Protein AF-A0A4Y9ZP25-F1 (afdb_monomer)

Structure (mmCIF, N/CA/C/O backbone):
data_AF-A0A4Y9ZP25-F1
#
_entry.id   AF-A0A4Y9ZP25-F1
#
loop_
_atom_site.group_PDB
_atom_site.id
_atom_site.type_symbol
_atom_site.label_atom_id
_atom_site.label_alt_id
_atom_site.label_comp_id
_atom_site.label_asym_id
_atom_site.label_entity_id
_atom_site.label_seq_id
_a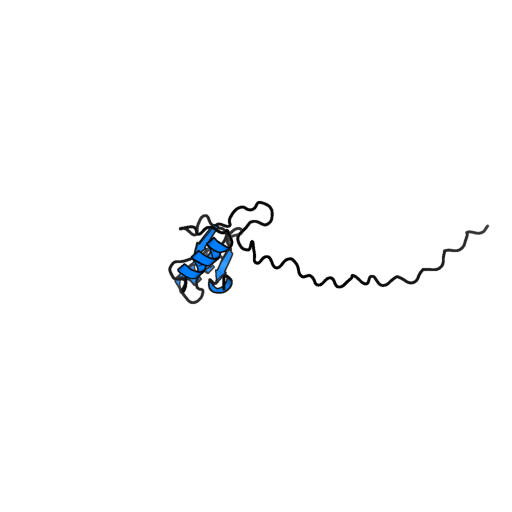tom_site.pdbx_PDB_ins_code
_atom_site.Cartn_x
_atom_site.Cartn_y
_atom_site.Cartn_z
_atom_site.occupancy
_atom_site.B_iso_or_equiv
_atom_site.auth_seq_id
_atom_site.auth_comp_id
_atom_site.auth_asym_id
_atom_site.auth_atom_id
_atom_site.pdbx_PDB_model_num
ATOM 1 N N . MET A 1 1 ? 12.172 47.853 60.825 1.00 54.19 1 MET A N 1
ATOM 2 C CA . MET A 1 1 ? 13.590 47.708 60.417 1.00 54.19 1 MET A CA 1
ATOM 3 C C . MET A 1 1 ? 14.077 46.412 61.053 1.00 54.19 1 MET A C 1
ATOM 5 O O . MET A 1 1 ? 13.979 46.336 62.263 1.00 54.19 1 MET A O 1
ATOM 9 N N . ALA A 1 2 ? 14.448 45.323 60.381 1.00 57.16 2 ALA A N 1
ATOM 10 C CA . ALA A 1 2 ? 14.947 45.057 59.027 1.00 57.16 2 ALA A CA 1
ATOM 11 C C . ALA A 1 2 ? 14.280 43.780 58.434 1.00 57.16 2 ALA A C 1
ATOM 13 O O . ALA A 1 2 ? 13.684 43.023 59.201 1.00 57.16 2 ALA A O 1
ATOM 14 N N . PRO A 1 3 ? 14.329 43.530 57.110 1.00 67.44 3 PRO A N 1
ATOM 15 C CA . PRO A 1 3 ? 13.803 42.293 56.523 1.00 67.44 3 PRO A CA 1
ATOM 16 C C . PRO A 1 3 ? 14.703 41.075 56.828 1.00 67.44 3 PRO A C 1
ATOM 18 O O . PRO A 1 3 ? 15.923 41.236 56.923 1.00 67.44 3 PRO A O 1
ATOM 21 N N . PRO A 1 4 ? 14.137 39.859 56.964 1.00 66.25 4 PRO A N 1
ATOM 22 C CA . PRO A 1 4 ? 14.916 38.634 57.140 1.00 66.25 4 PRO A CA 1
ATOM 23 C C . PRO A 1 4 ? 15.671 38.250 55.855 1.00 66.25 4 PRO A C 1
ATOM 25 O O . PRO A 1 4 ? 15.197 38.476 54.742 1.00 66.25 4 PRO A O 1
ATOM 28 N N . LEU A 1 5 ? 16.866 37.681 56.033 1.00 70.19 5 LEU A N 1
ATOM 29 C CA . LEU A 1 5 ? 17.779 37.229 54.977 1.00 70.19 5 LEU A CA 1
ATOM 30 C C . LEU A 1 5 ? 17.138 36.155 54.070 1.00 70.19 5 LEU A C 1
ATOM 32 O O . LEU A 1 5 ? 16.355 35.339 54.562 1.00 70.19 5 LEU A O 1
ATOM 36 N N . PRO A 1 6 ? 17.494 36.090 52.771 1.00 72.94 6 PRO A N 1
ATOM 37 C CA . PRO A 1 6 ? 17.081 34.986 51.911 1.00 72.94 6 PRO A CA 1
ATOM 38 C C . PRO A 1 6 ? 17.779 33.674 52.325 1.00 72.94 6 PRO A C 1
ATOM 40 O O . PRO A 1 6 ? 18.930 33.709 52.770 1.00 72.94 6 PRO A O 1
ATOM 43 N N . PRO A 1 7 ? 17.127 32.507 52.160 1.00 70.94 7 PRO A N 1
ATOM 44 C CA . PRO A 1 7 ? 17.761 31.218 52.420 1.00 70.94 7 PRO A CA 1
ATOM 45 C C . PRO A 1 7 ? 18.918 30.954 51.435 1.00 70.94 7 PRO A C 1
ATOM 47 O O . PRO A 1 7 ? 18.886 31.442 50.298 1.00 70.94 7 PRO A O 1
ATOM 50 N N . PRO A 1 8 ? 19.938 30.170 51.834 1.00 64.62 8 PRO A N 1
ATOM 51 C CA . PRO A 1 8 ? 21.025 29.786 50.943 1.00 64.62 8 PRO A CA 1
ATOM 52 C C . PRO A 1 8 ? 20.470 28.987 49.758 1.00 64.62 8 PRO A C 1
ATOM 54 O O . PRO A 1 8 ? 19.678 28.060 49.930 1.00 64.62 8 PRO A O 1
ATOM 57 N N . ARG A 1 9 ? 20.891 29.355 48.541 1.00 54.38 9 ARG A N 1
ATOM 58 C CA . ARG A 1 9 ? 20.614 28.587 47.322 1.00 54.38 9 ARG A CA 1
ATOM 59 C C . ARG A 1 9 ? 21.148 27.171 47.521 1.00 54.38 9 ARG A C 1
ATOM 61 O O . ARG A 1 9 ? 22.360 26.978 47.585 1.00 54.38 9 ARG A O 1
ATOM 68 N N . ALA A 1 10 ? 20.244 26.200 47.614 1.00 57.03 10 ALA A N 1
ATOM 69 C CA . ALA A 1 10 ? 20.609 24.798 47.516 1.00 57.03 10 ALA A CA 1
ATOM 70 C C . ALA A 1 10 ? 21.337 24.568 46.175 1.00 57.03 10 ALA A C 1
ATOM 72 O O . ALA A 1 10 ? 20.940 25.165 45.164 1.00 57.03 10 ALA A O 1
ATOM 73 N N . PRO A 1 11 ? 22.402 23.748 46.138 1.00 53.31 11 PRO A N 1
ATOM 74 C CA . PRO A 1 11 ? 22.981 23.315 44.879 1.00 53.31 11 PRO A CA 1
ATOM 75 C C . PRO A 1 11 ? 21.871 22.655 44.062 1.00 53.31 11 PRO A C 1
ATOM 77 O O . PRO A 1 11 ? 21.189 21.757 44.552 1.00 53.31 11 PRO A O 1
ATOM 80 N N . GLN A 1 12 ? 21.666 23.160 42.844 1.00 45.47 12 GLN A N 1
ATOM 81 C CA . GLN A 1 12 ? 20.802 22.546 41.845 1.00 45.47 12 GLN A CA 1
ATOM 82 C C . GLN A 1 12 ? 21.213 21.081 41.744 1.00 45.47 12 GLN A C 1
ATOM 84 O O . GLN A 1 12 ? 22.288 20.769 41.231 1.00 45.47 12 GLN A O 1
ATOM 89 N N . THR A 1 13 ? 20.381 20.196 42.287 1.00 47.41 13 THR A N 1
ATOM 90 C CA . THR A 1 13 ? 20.460 18.774 42.015 1.00 47.41 13 THR A CA 1
ATOM 91 C C . THR A 1 13 ? 20.315 18.639 40.517 1.00 47.41 13 THR A C 1
ATOM 93 O O . THR A 1 13 ? 19.276 18.942 39.933 1.00 47.41 13 THR A O 1
ATOM 96 N N . THR A 1 14 ? 21.434 18.274 39.904 1.00 51.38 14 THR A N 1
ATOM 97 C CA . THR A 1 14 ? 21.553 17.827 38.533 1.00 51.38 14 THR A CA 1
ATOM 98 C C . THR A 1 14 ? 20.347 16.952 38.246 1.00 51.38 14 THR A C 1
ATOM 100 O O . THR A 1 14 ? 20.145 15.928 38.896 1.00 51.38 14 THR A O 1
ATOM 103 N N . ASN A 1 15 ? 19.504 17.405 37.324 1.00 47.12 15 ASN A N 1
ATOM 104 C CA . ASN A 1 15 ? 18.413 16.624 36.778 1.00 47.12 15 ASN A CA 1
ATOM 105 C C . ASN A 1 15 ? 19.046 15.515 35.928 1.00 47.12 15 ASN A C 1
ATOM 107 O O . ASN A 1 15 ? 19.024 15.567 34.701 1.00 47.12 15 ASN A O 1
ATOM 111 N N . THR A 1 16 ? 19.686 14.545 36.583 1.00 48.53 16 THR A N 1
ATOM 112 C CA . THR A 1 16 ? 19.932 13.227 36.022 1.00 48.53 16 THR A CA 1
ATOM 113 C C . THR A 1 16 ? 18.558 12.610 35.867 1.00 48.53 16 THR A C 1
ATOM 115 O O . THR A 1 16 ? 18.053 11.932 36.761 1.00 48.53 16 T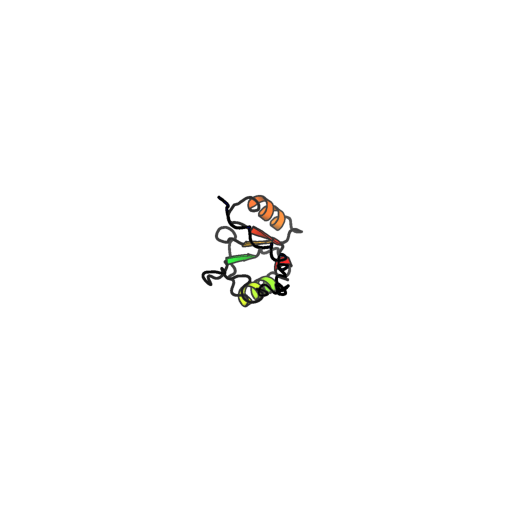HR A O 1
ATOM 118 N N . LEU A 1 17 ? 17.933 12.912 34.726 1.00 57.03 17 LEU A N 1
ATOM 119 C CA . LEU A 1 17 ? 17.091 11.939 34.059 1.00 57.03 17 LEU A CA 1
ATOM 120 C C . LEU A 1 17 ? 17.815 10.597 34.208 1.00 57.03 17 LEU A C 1
ATOM 122 O O . LEU A 1 17 ? 18.993 10.517 33.841 1.00 57.03 17 LEU A O 1
ATOM 126 N N . PRO A 1 18 ? 17.179 9.563 34.773 1.00 52.22 18 PRO A N 1
ATOM 127 C CA . PRO A 1 18 ? 17.585 8.227 34.411 1.00 52.22 18 PRO A CA 1
ATOM 128 C C . PRO A 1 18 ? 17.566 8.230 32.885 1.00 52.22 18 PRO A C 1
ATOM 130 O O . PRO A 1 18 ? 16.532 8.538 32.285 1.00 52.22 18 PRO A O 1
ATOM 133 N N . ASP A 1 19 ? 18.719 7.973 32.276 1.00 52.75 19 ASP A N 1
ATOM 134 C CA . ASP A 1 19 ? 18.799 7.443 30.926 1.00 52.75 19 ASP A CA 1
ATOM 135 C C . ASP A 1 19 ? 18.053 6.107 30.995 1.00 52.75 19 ASP A C 1
ATOM 137 O O . ASP A 1 19 ? 18.612 5.037 31.223 1.00 52.75 19 ASP A O 1
ATOM 141 N N . ALA A 1 20 ? 16.722 6.200 30.993 1.00 53.66 20 ALA A N 1
ATOM 142 C CA . ALA A 1 20 ? 15.895 5.103 30.594 1.00 53.66 20 ALA A CA 1
ATOM 143 C C . ALA A 1 20 ? 16.384 4.833 29.178 1.00 53.66 20 ALA A C 1
ATOM 145 O O . ALA A 1 20 ? 16.335 5.767 28.361 1.00 53.66 20 ALA A O 1
ATOM 146 N N . PRO A 1 21 ? 16.853 3.615 28.859 1.00 50.22 21 PRO A N 1
ATOM 147 C CA . PRO A 1 21 ? 16.877 3.239 27.469 1.00 50.22 21 PRO A CA 1
ATOM 148 C C . PRO A 1 21 ? 15.454 3.520 27.005 1.00 50.22 21 PRO A C 1
ATOM 150 O O . PRO A 1 21 ? 14.496 2.926 27.504 1.00 50.22 21 PRO A O 1
ATOM 153 N N . SER A 1 22 ? 15.299 4.502 26.121 1.00 45.62 22 SER A N 1
ATOM 154 C CA . SER A 1 22 ? 14.097 4.627 25.318 1.00 45.62 22 SER A CA 1
ATOM 155 C C . SER A 1 22 ? 14.129 3.450 24.350 1.00 45.62 22 SER A C 1
ATOM 157 O O . SER A 1 22 ? 14.210 3.618 23.141 1.00 45.62 22 SER A O 1
ATOM 159 N N . ASP A 1 23 ? 14.047 2.242 24.908 1.00 48.97 23 ASP A N 1
ATOM 160 C CA . ASP A 1 23 ? 13.296 1.139 24.356 1.00 48.97 23 ASP A CA 1
ATOM 161 C C . ASP A 1 23 ? 11.838 1.618 24.389 1.00 48.97 23 ASP A C 1
ATOM 163 O O . ASP A 1 23 ? 11.004 1.205 25.194 1.00 48.97 23 ASP A O 1
ATOM 167 N N . GLY A 1 24 ? 11.552 2.636 23.564 1.00 46.56 24 GLY A N 1
ATOM 168 C CA . GLY A 1 24 ? 10.196 2.860 23.115 1.00 46.56 24 GLY A CA 1
ATOM 169 C C . GLY A 1 24 ? 9.769 1.505 22.583 1.00 46.56 24 GLY A C 1
ATOM 170 O O . GLY A 1 24 ? 10.567 0.915 21.848 1.00 46.56 24 GLY A O 1
ATOM 171 N N . PRO A 1 25 ? 8.611 0.977 23.020 1.00 49.72 25 PRO A N 1
ATOM 172 C CA . PRO A 1 25 ? 8.225 -0.387 22.717 1.00 49.72 25 PRO A CA 1
ATOM 173 C C . PRO A 1 25 ? 8.468 -0.581 21.235 1.00 49.72 25 PRO A C 1
ATOM 175 O O . PRO A 1 25 ? 7.906 0.154 20.421 1.00 49.72 25 PRO A O 1
ATOM 178 N N . GLN A 1 26 ? 9.401 -1.469 20.899 1.00 50.06 26 GLN A N 1
ATOM 179 C CA . GLN A 1 26 ? 9.625 -1.855 19.526 1.00 50.06 26 GLN A CA 1
ATOM 180 C C . GLN A 1 26 ? 8.269 -2.354 19.035 1.00 50.06 26 GLN A C 1
ATOM 182 O O . GLN A 1 26 ? 7.847 -3.462 19.366 1.00 50.06 26 GLN A O 1
ATOM 187 N N . SER A 1 27 ? 7.541 -1.497 18.314 1.00 49.00 27 SER A N 1
ATOM 188 C CA . SER A 1 27 ? 6.177 -1.714 17.825 1.00 49.00 27 SER A CA 1
ATOM 189 C C . SER A 1 27 ? 6.150 -2.762 16.710 1.00 49.00 27 SER A C 1
ATOM 191 O O . SER A 1 27 ? 5.429 -2.629 15.729 1.00 49.00 27 SER A O 1
ATOM 193 N N . HIS A 1 28 ? 6.945 -3.821 16.831 1.00 49.81 28 HIS A N 1
ATOM 194 C CA . HIS A 1 28 ? 7.055 -4.907 15.867 1.00 49.81 28 HIS A CA 1
ATOM 195 C C . HIS A 1 28 ? 5.796 -5.795 15.858 1.00 49.81 28 HIS A C 1
ATOM 197 O O . HIS A 1 28 ? 5.613 -6.593 14.944 1.00 49.81 28 HIS A O 1
ATOM 203 N N . GLY A 1 29 ? 4.895 -5.642 16.837 1.00 46.03 29 GLY A N 1
ATOM 204 C CA . GLY A 1 29 ? 3.651 -6.416 16.933 1.00 46.03 29 GLY A CA 1
ATOM 205 C C . GLY A 1 29 ? 2.413 -5.769 16.304 1.00 46.03 29 GLY A C 1
ATOM 206 O O . GLY A 1 29 ? 1.407 -6.450 16.136 1.00 46.03 29 GLY A O 1
ATOM 207 N N . THR A 1 30 ? 2.456 -4.478 15.962 1.00 50.84 30 THR A N 1
ATOM 208 C CA . THR A 1 30 ? 1.261 -3.704 15.567 1.00 50.84 30 THR A CA 1
ATOM 209 C C . THR A 1 30 ? 1.555 -2.655 14.487 1.00 50.84 30 THR A C 1
ATOM 211 O O . THR A 1 30 ? 0.908 -1.613 14.426 1.00 50.84 30 THR A O 1
ATOM 214 N N . LEU A 1 31 ? 2.531 -2.925 13.612 1.00 59.97 31 LEU A N 1
ATOM 215 C CA . LEU A 1 31 ? 2.980 -2.022 12.537 1.00 59.97 31 LEU A CA 1
ATOM 216 C C . LEU A 1 31 ? 1.856 -1.562 11.589 1.00 59.97 31 LEU A C 1
ATOM 218 O O . LEU A 1 31 ? 1.942 -0.471 11.029 1.00 59.97 31 LEU A O 1
ATOM 222 N N . PHE A 1 32 ? 0.793 -2.360 11.444 1.00 62.22 32 PHE A N 1
ATOM 223 C CA . PHE A 1 32 ? -0.378 -2.040 10.621 1.00 62.22 32 PHE A CA 1
ATOM 224 C C . PHE A 1 32 ? -1.675 -1.940 11.434 1.00 62.22 32 PHE A C 1
ATOM 226 O O . PHE A 1 32 ? -2.753 -2.245 10.931 1.00 62.22 32 PHE A O 1
ATOM 233 N N . LEU A 1 33 ? -1.593 -1.510 12.690 1.00 57.12 33 LEU A N 1
ATOM 234 C CA . LEU A 1 33 ? -2.761 -1.236 13.523 1.00 57.12 33 LEU A CA 1
ATOM 235 C C . LEU A 1 33 ? -2.739 0.230 13.947 1.00 57.12 33 LEU A C 1
ATOM 237 O O . LEU A 1 33 ? -1.702 0.755 14.353 1.00 57.12 33 LEU A O 1
ATOM 241 N N . GLU A 1 34 ? -3.885 0.907 13.866 1.00 60.28 34 GLU A N 1
ATOM 242 C CA . GLU A 1 34 ? -3.991 2.264 14.402 1.00 60.28 34 GLU A CA 1
ATOM 243 C C . GLU A 1 34 ? -3.747 2.244 15.926 1.00 60.28 34 GLU A C 1
ATOM 245 O O . GLU A 1 34 ? -4.508 1.585 16.646 1.00 60.28 34 GLU A O 1
ATOM 250 N N . PRO A 1 35 ? -2.741 2.986 16.442 1.00 50.56 35 PRO A N 1
ATOM 251 C CA . PRO A 1 35 ? -2.244 2.863 17.819 1.00 50.56 35 PRO A CA 1
ATOM 252 C C . PRO A 1 35 ? -3.260 3.237 18.911 1.00 50.56 35 PRO A C 1
ATOM 254 O O . PRO A 1 35 ? -2.993 3.017 20.088 1.00 50.56 35 PRO A O 1
ATOM 257 N N . MET A 1 36 ? -4.425 3.784 18.544 1.00 58.25 36 MET A N 1
ATOM 258 C CA . MET A 1 36 ? -5.493 4.151 19.482 1.00 58.25 36 MET A CA 1
ATOM 259 C C . MET A 1 36 ? -6.802 3.363 19.301 1.00 58.25 36 MET A C 1
ATOM 261 O O . MET A 1 36 ? -7.618 3.378 20.218 1.00 58.25 36 MET A O 1
ATOM 265 N N . MET A 1 37 ? -7.027 2.684 18.165 1.00 58.47 37 MET A N 1
ATOM 266 C CA . MET A 1 37 ? -8.309 2.009 17.875 1.00 58.47 37 MET A CA 1
ATOM 267 C C . MET A 1 37 ? -8.200 0.529 17.490 1.00 58.47 37 MET A C 1
ATOM 269 O O . MET A 1 37 ? -9.219 -0.156 17.502 1.00 58.47 37 MET A O 1
ATOM 273 N N . GLY A 1 38 ? -7.014 0.003 17.159 1.00 58.09 38 GLY A N 1
ATOM 274 C CA . GLY A 1 38 ? -6.886 -1.397 16.730 1.00 58.09 38 GLY A CA 1
ATOM 275 C C . GLY A 1 38 ? -7.552 -1.697 15.379 1.00 58.09 38 GLY A C 1
ATOM 276 O O . GLY A 1 38 ? -7.759 -2.861 15.042 1.00 58.09 38 GLY A O 1
ATOM 277 N N . THR A 1 39 ? -7.894 -0.665 14.599 1.00 65.38 39 THR A N 1
ATOM 278 C CA . THR A 1 39 ? -8.396 -0.825 13.232 1.00 65.38 39 THR A CA 1
ATOM 279 C C . THR A 1 39 ? -7.253 -1.309 12.336 1.00 65.38 39 THR A C 1
ATOM 281 O O . THR A 1 39 ? -6.176 -0.700 12.364 1.00 65.38 39 THR A O 1
ATOM 284 N N . PRO A 1 40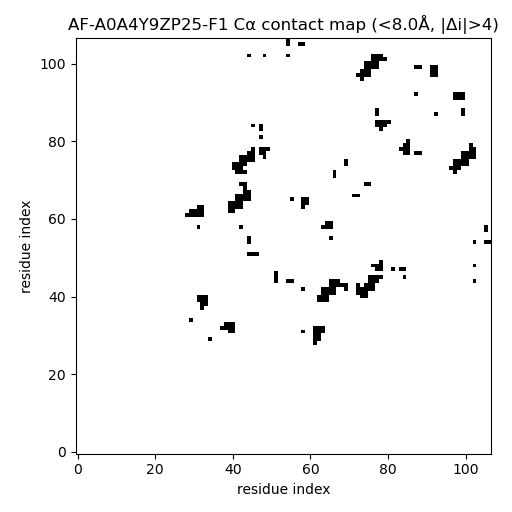 ? -7.454 -2.372 11.538 1.00 69.25 40 PRO A N 1
ATOM 285 C CA . PRO A 1 40 ? -6.439 -2.847 10.609 1.00 69.25 40 PRO A CA 1
ATOM 286 C C . PRO A 1 40 ? -6.174 -1.799 9.521 1.00 69.25 40 PRO A C 1
ATOM 288 O O . PRO A 1 40 ? -7.102 -1.329 8.855 1.00 69.25 40 PRO A O 1
ATOM 291 N N . LEU A 1 41 ? -4.906 -1.443 9.307 1.00 78.25 41 LEU A N 1
ATOM 292 C CA . LEU A 1 41 ? -4.504 -0.551 8.221 1.00 78.25 41 LEU A CA 1
ATOM 293 C C . LEU A 1 41 ? -4.755 -1.243 6.886 1.00 78.25 41 LEU A C 1
ATOM 295 O O . LEU A 1 41 ? -4.200 -2.305 6.598 1.00 78.25 41 LEU A 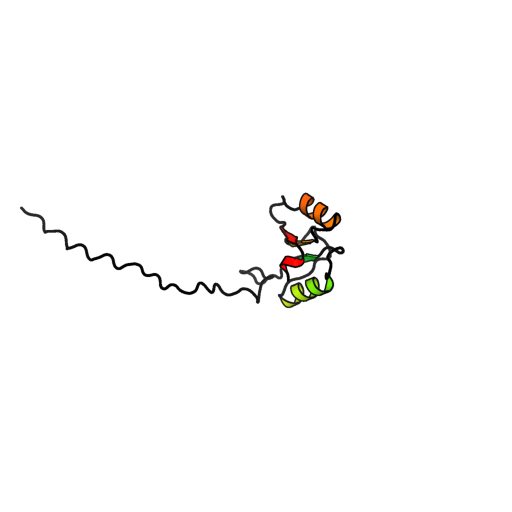O 1
ATOM 299 N N . ALA A 1 42 ? -5.545 -0.592 6.038 1.00 84.25 42 ALA A N 1
ATOM 300 C CA . ALA A 1 42 ? -5.671 -0.992 4.652 1.00 84.25 42 ALA A CA 1
ATOM 301 C C . ALA A 1 42 ? -4.466 -0.498 3.848 1.00 84.25 42 ALA A C 1
ATOM 303 O O . ALA A 1 42 ? -4.220 0.709 3.746 1.00 84.25 42 ALA A O 1
ATOM 304 N N . VAL A 1 43 ? -3.742 -1.441 3.253 1.00 88.38 43 VAL A N 1
ATOM 305 C CA . VAL A 1 43 ? -2.543 -1.206 2.449 1.00 88.38 43 VAL A CA 1
ATOM 306 C C . VAL A 1 43 ? -2.784 -1.735 1.043 1.00 88.38 43 VAL A C 1
ATOM 308 O O . VAL A 1 43 ? -3.293 -2.835 0.858 1.00 88.38 43 VAL A O 1
ATOM 311 N N . TYR A 1 44 ? -2.439 -0.960 0.023 1.00 91.06 44 TYR A N 1
ATOM 312 C CA . TYR A 1 44 ? -2.433 -1.448 -1.354 1.00 91.06 44 TYR A CA 1
ATOM 313 C C . TYR A 1 44 ? -1.016 -1.853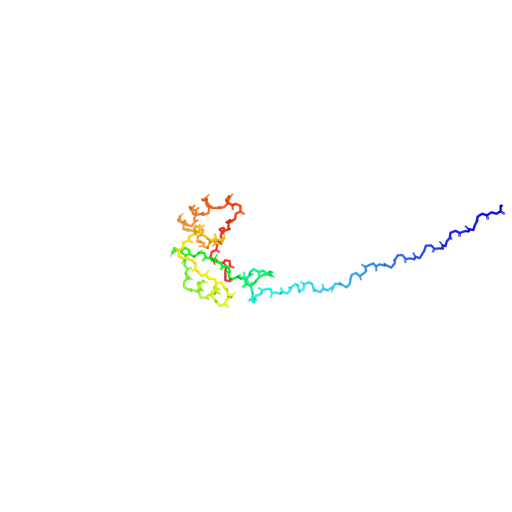 -1.740 1.00 91.06 44 TYR A C 1
ATOM 315 O O . TYR A 1 44 ? -0.095 -1.055 -1.591 1.00 91.06 44 TYR A O 1
A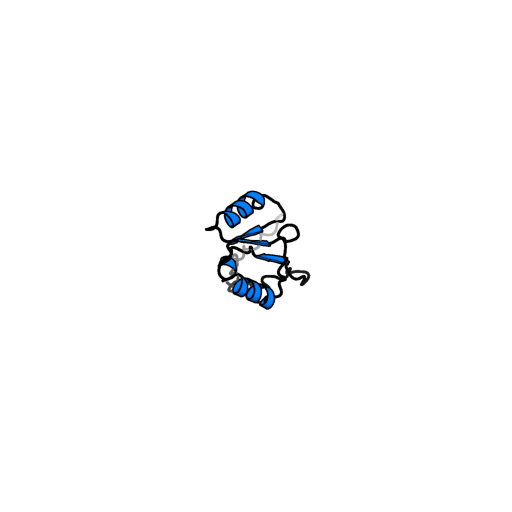TOM 323 N N . VAL A 1 45 ? -0.852 -3.059 -2.280 1.00 90.88 45 VAL A N 1
ATOM 324 C CA . VAL A 1 45 ? 0.427 -3.534 -2.823 1.00 90.88 45 VAL A CA 1
ATOM 325 C C . VAL A 1 45 ? 0.311 -3.589 -4.339 1.00 90.88 45 VAL A C 1
ATOM 327 O O . VAL A 1 45 ? -0.552 -4.292 -4.874 1.00 90.88 45 VAL A O 1
ATOM 330 N N . HIS A 1 46 ? 1.154 -2.832 -5.043 1.00 89.94 46 HIS A N 1
ATOM 331 C CA . HIS A 1 46 ? 1.121 -2.807 -6.501 1.00 89.94 46 HIS A CA 1
ATOM 332 C C . HIS A 1 46 ? 1.527 -4.162 -7.098 1.00 89.94 46 HIS A C 1
ATOM 334 O O . HIS A 1 46 ? 2.385 -4.857 -6.567 1.00 89.94 46 HIS A O 1
ATOM 340 N N . LYS A 1 47 ? 0.928 -4.538 -8.233 1.00 88.12 47 LYS A N 1
ATOM 341 C CA . LYS A 1 47 ? 1.189 -5.828 -8.899 1.00 88.12 47 LYS A CA 1
ATOM 342 C C . LYS A 1 47 ? 2.634 -6.006 -9.387 1.00 88.12 47 LYS A C 1
ATOM 344 O O . LYS A 1 47 ? 3.093 -7.133 -9.470 1.00 88.12 47 LYS A O 1
ATOM 349 N N . ASP A 1 48 ? 3.309 -4.902 -9.709 1.00 87.06 48 ASP A N 1
ATOM 350 C CA . ASP A 1 48 ? 4.693 -4.898 -10.217 1.00 87.06 48 ASP A CA 1
ATOM 351 C C . ASP A 1 48 ? 5.743 -4.892 -9.091 1.00 87.06 48 ASP A C 1
ATOM 353 O O . ASP A 1 48 ? 6.928 -4.729 -9.365 1.00 87.06 48 ASP A O 1
ATOM 357 N N . VAL A 1 49 ? 5.308 -5.015 -7.831 1.00 86.75 49 VAL A N 1
ATOM 358 C CA . VAL A 1 49 ? 6.197 -5.203 -6.681 1.00 86.75 49 VAL A CA 1
ATOM 359 C C . VAL A 1 49 ? 6.740 -6.626 -6.714 1.00 86.75 49 VAL A C 1
ATOM 361 O O . VAL A 1 49 ? 5.971 -7.591 -6.673 1.00 86.75 49 VAL A O 1
ATOM 364 N N . ASP A 1 50 ? 8.062 -6.743 -6.777 1.00 83.94 50 ASP A N 1
ATOM 365 C CA . ASP A 1 50 ? 8.757 -8.010 -6.569 1.00 83.94 50 ASP A CA 1
ATOM 366 C C . ASP A 1 50 ? 8.468 -8.518 -5.135 1.00 83.94 50 ASP A C 1
ATOM 368 O O . ASP A 1 50 ? 8.304 -7.725 -4.208 1.00 83.94 50 ASP A O 1
ATOM 372 N N . ASP A 1 51 ? 8.296 -9.833 -4.961 1.00 85.81 51 ASP A N 1
ATOM 373 C CA . ASP A 1 51 ? 7.920 -10.458 -3.677 1.00 85.81 51 ASP A CA 1
ATOM 374 C C . ASP A 1 51 ? 6.576 -9.990 -3.083 1.00 85.81 51 ASP A C 1
ATOM 376 O O . ASP A 1 51 ? 6.338 -10.078 -1.875 1.00 85.81 51 ASP A O 1
ATOM 380 N N . ARG A 1 52 ? 5.638 -9.546 -3.934 1.00 86.25 52 ARG A N 1
ATOM 381 C CA . ARG A 1 52 ? 4.288 -9.129 -3.517 1.00 86.25 52 ARG A CA 1
ATOM 382 C C . ARG A 1 52 ? 3.604 -10.128 -2.578 1.00 86.25 52 ARG A C 1
ATOM 384 O O . ARG A 1 52 ? 2.965 -9.691 -1.629 1.00 86.25 52 ARG A O 1
ATOM 391 N N . ASP A 1 53 ? 3.708 -11.431 -2.830 1.00 88.19 53 ASP A N 1
ATOM 392 C CA . ASP A 1 53 ? 3.092 -12.461 -1.978 1.00 88.19 53 ASP A CA 1
ATOM 393 C C . ASP A 1 53 ? 3.664 -12.445 -0.552 1.00 88.19 53 ASP A C 1
ATOM 395 O O . ASP A 1 53 ? 2.908 -12.442 0.417 1.00 88.19 53 ASP A O 1
ATOM 399 N N . THR A 1 54 ? 4.987 -12.321 -0.421 1.00 88.75 54 THR A N 1
ATOM 400 C CA . THR A 1 54 ? 5.688 -12.191 0.864 1.00 88.75 54 THR A CA 1
ATOM 401 C C . THR A 1 54 ? 5.253 -10.929 1.605 1.00 88.75 54 THR A C 1
ATOM 403 O O . THR A 1 54 ? 4.941 -10.976 2.792 1.00 88.75 54 THR A O 1
ATOM 406 N N . VAL A 1 55 ? 5.166 -9.798 0.900 1.00 87.25 55 VAL A N 1
ATOM 407 C CA . VAL A 1 55 ? 4.705 -8.522 1.468 1.00 87.25 55 VAL A CA 1
ATOM 408 C C . VAL A 1 55 ? 3.255 -8.629 1.952 1.00 87.25 55 VAL A C 1
ATOM 410 O O . VAL A 1 55 ? 2.919 -8.160 3.037 1.00 87.25 55 VAL A O 1
ATOM 413 N N . VAL A 1 56 ? 2.388 -9.266 1.164 1.00 88.62 56 VAL A N 1
ATOM 414 C CA . VAL A 1 56 ? 0.973 -9.492 1.488 1.00 88.62 56 VAL A CA 1
ATOM 415 C C . VAL A 1 56 ? 0.814 -10.400 2.711 1.00 88.62 56 VAL A C 1
ATOM 417 O O . VAL A 1 56 ? -0.033 -10.123 3.563 1.00 88.62 56 VAL A O 1
ATOM 420 N N . ASP A 1 57 ? 1.611 -11.462 2.809 1.00 88.12 57 ASP A N 1
ATOM 421 C CA . ASP A 1 57 ? 1.660 -12.350 3.973 1.00 88.12 57 ASP A CA 1
ATOM 422 C C . ASP A 1 57 ? 2.137 -11.593 5.220 1.00 88.12 57 ASP A C 1
ATOM 424 O O . ASP A 1 57 ? 1.489 -11.661 6.264 1.00 88.12 57 ASP A O 1
ATOM 428 N N . LEU A 1 58 ? 3.193 -10.781 5.105 1.00 85.19 58 LEU A N 1
ATOM 429 C CA . LEU A 1 58 ? 3.71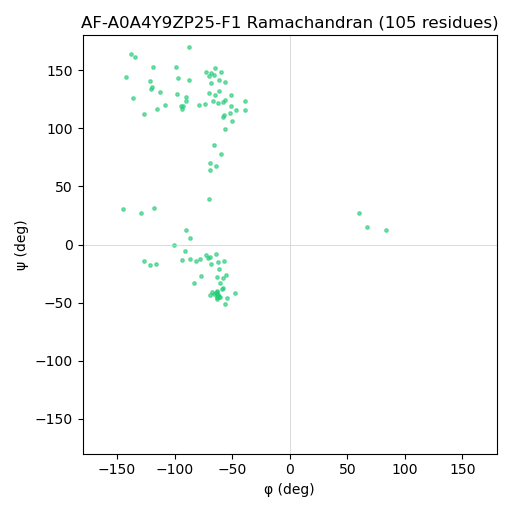4 -10.003 6.226 1.00 85.19 58 LEU A CA 1
ATOM 430 C C . LEU A 1 58 ? 2.685 -8.976 6.724 1.00 85.19 58 LEU A C 1
ATOM 432 O O . LEU A 1 58 ? 2.375 -8.943 7.913 1.00 85.19 58 LEU A O 1
ATOM 436 N N . ILE A 1 59 ? 2.054 -8.211 5.826 1.00 85.50 59 ILE A N 1
ATOM 437 C CA . ILE A 1 59 ? 0.988 -7.259 6.190 1.00 85.50 59 ILE A CA 1
ATOM 438 C C . ILE A 1 59 ? -0.135 -7.957 6.967 1.00 85.50 59 ILE A C 1
ATOM 440 O O . ILE A 1 59 ? -0.560 -7.457 8.008 1.00 85.50 59 ILE A O 1
ATOM 444 N N . GLN A 1 60 ? -0.588 -9.122 6.496 1.00 86.06 60 GLN A N 1
ATOM 445 C CA . GLN A 1 60 ? -1.640 -9.889 7.167 1.00 86.06 60 GLN A CA 1
ATOM 446 C C . GLN A 1 60 ? -1.193 -10.424 8.532 1.00 86.06 60 GLN A C 1
ATOM 448 O O . GLN A 1 60 ? -1.946 -10.324 9.501 1.00 86.06 60 GLN A O 1
ATOM 453 N N . ARG A 1 61 ? 0.038 -10.940 8.647 1.00 83.75 61 ARG A N 1
ATOM 454 C CA . ARG A 1 61 ? 0.606 -11.418 9.921 1.00 83.75 61 ARG A CA 1
ATOM 455 C C . ARG A 1 61 ? 0.706 -10.322 10.975 1.00 83.75 61 ARG A C 1
ATOM 457 O O . ARG A 1 61 ? 0.537 -10.601 12.157 1.00 83.75 61 ARG A O 1
ATOM 464 N N . HIS A 1 62 ? 0.946 -9.087 10.548 1.00 78.69 62 HIS A N 1
ATOM 465 C CA . HIS A 1 62 ? 1.030 -7.917 11.421 1.00 78.69 62 HIS A CA 1
ATOM 466 C C . HIS A 1 62 ? -0.323 -7.204 11.629 1.00 78.69 62 HIS A C 1
ATOM 468 O O . HIS A 1 62 ? -0.356 -6.096 12.168 1.00 78.69 62 HIS A O 1
ATOM 474 N N . GLY A 1 63 ? -1.438 -7.831 11.230 1.00 76.19 63 GLY A N 1
ATOM 475 C CA . GLY A 1 63 ? -2.793 -7.347 11.506 1.00 76.19 63 GLY A CA 1
ATOM 476 C C . GLY A 1 63 ? -3.318 -6.287 10.535 1.00 76.19 63 GLY A C 1
ATOM 477 O O . GLY A 1 63 ? -4.333 -5.662 10.824 1.00 76.19 63 GLY A O 1
ATOM 478 N N . GLY A 1 64 ? -2.654 -6.073 9.397 1.00 84.19 64 GLY A N 1
ATOM 479 C CA . GLY A 1 64 ? -3.135 -5.215 8.314 1.00 84.19 64 GLY A CA 1
ATOM 480 C C . GLY A 1 64 ? -4.036 -5.956 7.322 1.00 84.19 64 GLY A C 1
ATOM 481 O O . GLY A 1 64 ? -4.125 -7.183 7.320 1.00 84.19 64 GLY A O 1
ATOM 482 N N . ILE A 1 65 ? -4.688 -5.207 6.431 1.00 87.00 65 ILE A N 1
ATOM 483 C CA . ILE A 1 65 ? -5.481 -5.763 5.324 1.00 87.00 65 ILE A CA 1
ATOM 484 C C . ILE A 1 65 ? -4.952 -5.270 3.981 1.00 87.00 65 ILE A C 1
ATOM 486 O O . ILE A 1 65 ? -4.596 -4.102 3.824 1.00 87.00 65 ILE A O 1
ATOM 490 N N . VAL A 1 66 ?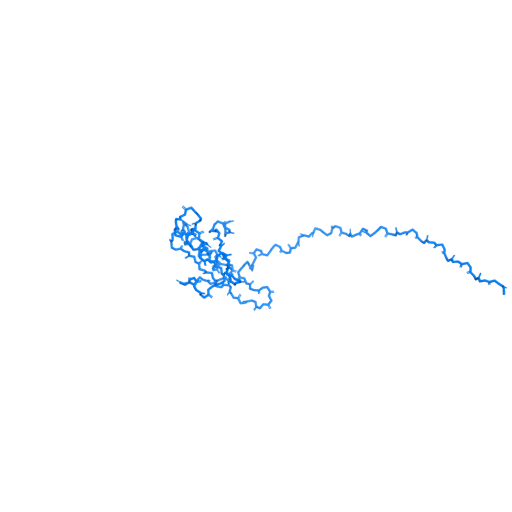 -4.936 -6.153 2.982 1.00 89.69 66 VAL A N 1
ATOM 491 C CA . VAL A 1 66 ? -4.520 -5.791 1.624 1.00 89.69 66 VAL A CA 1
ATOM 492 C C . VAL A 1 66 ? -5.737 -5.394 0.803 1.00 89.69 66 VAL A C 1
ATOM 494 O O . VAL A 1 66 ? -6.651 -6.187 0.587 1.00 89.69 66 VAL A O 1
ATOM 497 N N . SER A 1 67 ? -5.748 -4.153 0.329 1.00 89.12 67 SER A N 1
ATOM 498 C CA . SER A 1 67 ? -6.805 -3.645 -0.539 1.00 89.12 67 SER A CA 1
ATOM 499 C C . SER A 1 67 ? -6.501 -3.947 -2.009 1.00 89.12 67 SER A C 1
ATOM 501 O O . SER A 1 67 ? -5.357 -3.778 -2.438 1.00 89.12 67 SER A O 1
ATOM 503 N N . PRO A 1 68 ? -7.511 -4.297 -2.827 1.00 86.44 68 PRO A N 1
ATOM 504 C CA . PRO A 1 68 ? -7.346 -4.470 -4.270 1.00 86.44 68 PRO A CA 1
ATOM 505 C C . PRO A 1 68 ? -7.167 -3.144 -5.029 1.00 86.44 68 PRO A C 1
ATOM 507 O O . PRO A 1 68 ? -6.873 -3.166 -6.221 1.00 86.44 68 PRO A O 1
ATOM 510 N N . GLY A 1 69 ? -7.351 -1.985 -4.378 1.00 86.31 69 GLY A N 1
ATOM 511 C CA . GLY A 1 69 ? -7.248 -0.678 -5.030 1.00 86.31 69 GLY A CA 1
ATOM 512 C C . GLY A 1 69 ? -6.595 0.405 -4.171 1.00 86.31 69 GLY A C 1
ATOM 513 O O . GLY A 1 69 ? -6.827 0.504 -2.968 1.00 86.31 69 GLY A O 1
ATOM 514 N N . TYR A 1 70 ? -5.827 1.283 -4.822 1.00 83.81 70 TYR A N 1
ATOM 515 C CA . TYR A 1 70 ? -5.064 2.364 -4.183 1.00 83.81 70 TYR A CA 1
ATOM 516 C C . TYR A 1 70 ? -5.906 3.592 -3.772 1.00 83.81 70 TYR A C 1
ATOM 518 O O . TYR A 1 70 ? -5.430 4.464 -3.048 1.00 83.81 70 TYR A O 1
ATOM 526 N N . SER A 1 71 ? -7.156 3.712 -4.236 1.00 80.50 71 SER A N 1
ATOM 527 C CA . SER A 1 71 ? -7.981 4.912 -3.998 1.00 80.50 71 SER A CA 1
ATOM 528 C C . SER A 1 71 ? -8.407 5.058 -2.527 1.00 80.50 71 SER A C 1
ATOM 530 O O . SER A 1 71 ? -8.300 6.143 -1.947 1.00 80.50 71 SER A O 1
ATOM 532 N N . GLY A 1 72 ? -8.828 3.952 -1.904 1.00 79.75 72 GLY A N 1
ATOM 533 C CA . GLY A 1 72 ? -9.386 3.927 -0.546 1.00 79.75 72 GLY A CA 1
ATOM 534 C C . GLY A 1 72 ? -8.375 3.708 0.582 1.00 79.75 72 GLY A C 1
ATOM 535 O O . GLY A 1 72 ? -8.755 3.781 1.741 1.00 79.75 72 GLY A O 1
ATOM 536 N N . VAL A 1 73 ? -7.105 3.449 0.268 1.00 86.00 73 VAL A N 1
ATOM 537 C CA . VAL A 1 73 ? -6.075 3.128 1.273 1.00 86.00 73 VAL A CA 1
ATOM 538 C C . VAL A 1 73 ? -5.226 4.330 1.635 1.00 86.00 73 VAL A C 1
ATOM 540 O O . VAL A 1 73 ? -5.033 5.215 0.806 1.00 86.00 73 VAL A O 1
ATOM 543 N N . THR A 1 74 ? -4.671 4.357 2.838 1.00 84.75 74 THR A N 1
ATOM 544 C CA . THR A 1 74 ? -3.706 5.393 3.240 1.00 84.75 74 THR A CA 1
ATOM 545 C C . THR A 1 74 ? -2.298 5.048 2.759 1.00 84.75 74 THR A C 1
ATOM 547 O O . THR A 1 74 ? -1.556 5.944 2.366 1.00 84.75 74 THR A O 1
ATOM 550 N N . TYR A 1 75 ? -1.957 3.758 2.706 1.00 86.44 75 TYR A N 1
ATOM 551 C CA . TYR A 1 75 ? -0.620 3.271 2.370 1.00 86.44 75 TYR A CA 1
ATOM 552 C C . TYR A 1 75 ? -0.618 2.541 1.032 1.00 86.44 75 TYR A C 1
ATOM 554 O O . TYR A 1 75 ? -1.459 1.678 0.774 1.00 86.44 75 TYR A O 1
ATOM 562 N N . ILE A 1 76 ? 0.334 2.897 0.179 1.00 89.62 76 ILE A N 1
ATOM 563 C CA . ILE A 1 76 ? 0.520 2.323 -1.151 1.00 89.62 76 ILE A CA 1
ATOM 564 C C . ILE A 1 76 ? 1.970 1.857 -1.231 1.00 89.62 76 ILE A C 1
ATOM 566 O O . ILE A 1 76 ? 2.878 2.682 -1.239 1.00 89.62 76 ILE A O 1
ATOM 570 N N . LEU A 1 77 ? 2.181 0.548 -1.297 1.00 89.75 77 LEU A N 1
ATOM 571 C CA . LEU A 1 77 ? 3.490 -0.057 -1.506 1.00 89.75 77 LEU A CA 1
ATOM 572 C C . LEU A 1 77 ? 3.731 -0.225 -3.003 1.00 89.75 77 LEU A C 1
ATOM 574 O O . LEU A 1 77 ? 2.927 -0.837 -3.719 1.00 89.75 77 LEU A O 1
ATOM 578 N N . VAL A 1 78 ? 4.831 0.348 -3.473 1.00 90.75 78 VAL A N 1
ATOM 579 C CA . VAL A 1 78 ? 5.257 0.315 -4.871 1.00 90.75 78 VAL A CA 1
ATOM 580 C C . VAL A 1 78 ? 6.735 -0.022 -4.959 1.00 90.75 78 VAL A C 1
ATOM 582 O O . VAL A 1 78 ? 7.474 0.152 -3.996 1.00 90.75 78 VAL A O 1
ATOM 585 N N . ASP A 1 79 ? 7.170 -0.455 -6.136 1.00 89.12 79 ASP A N 1
ATOM 586 C CA . ASP A 1 79 ? 8.590 -0.566 -6.440 1.00 89.12 79 ASP A CA 1
ATOM 587 C C . ASP A 1 79 ? 9.068 0.730 -7.131 1.00 89.12 79 ASP A C 1
ATOM 589 O O . ASP A 1 79 ? 8.594 1.048 -8.230 1.00 89.12 79 ASP A O 1
ATOM 593 N N . PRO A 1 80 ? 9.988 1.503 -6.524 1.00 85.94 80 PRO A N 1
ATOM 594 C CA . PRO A 1 80 ? 10.518 2.737 -7.095 1.00 85.94 80 PRO A CA 1
ATOM 595 C C . PRO A 1 80 ? 11.387 2.501 -8.340 1.00 85.94 80 PRO A C 1
ATOM 597 O O . PRO A 1 80 ? 11.628 3.439 -9.102 1.00 85.94 80 PRO A O 1
ATOM 600 N N . HIS A 1 81 ? 11.854 1.275 -8.579 1.00 88.12 81 HIS A N 1
ATOM 601 C CA . HIS A 1 81 ? 12.624 0.911 -9.765 1.00 88.12 81 HIS A CA 1
ATOM 602 C C . HIS A 1 81 ? 11.740 0.644 -10.992 1.00 88.12 81 HIS A C 1
ATOM 604 O O . HIS A 1 81 ? 12.252 0.622 -12.112 1.00 88.12 81 HIS A O 1
ATOM 610 N N . LYS A 1 82 ? 10.421 0.482 -10.819 1.00 88.00 82 LYS A N 1
ATOM 611 C CA . LYS A 1 82 ? 9.471 0.296 -11.926 1.00 88.00 82 LYS A CA 1
ATOM 612 C C . LYS A 1 82 ? 8.817 1.623 -12.299 1.00 88.00 82 LYS A C 1
ATOM 614 O O . LYS A 1 82 ? 8.444 2.423 -11.440 1.00 88.00 82 LYS A O 1
ATOM 619 N N . GLU A 1 83 ? 8.580 1.823 -13.592 1.00 88.38 83 GLU A N 1
ATOM 620 C CA . GLU A 1 83 ? 7.911 3.026 -14.105 1.00 88.38 83 GLU A CA 1
ATOM 621 C C . GLU A 1 83 ? 6.504 3.205 -13.503 1.00 88.38 83 GLU A C 1
ATOM 623 O O . GLU A 1 83 ? 6.098 4.311 -13.144 1.00 88.38 83 GLU A O 1
ATOM 628 N N . THR A 1 84 ? 5.768 2.108 -13.307 1.00 87.00 84 THR A N 1
ATOM 629 C CA . THR A 1 84 ? 4.433 2.125 -12.690 1.00 87.00 84 THR A CA 1
ATOM 630 C C . THR A 1 84 ? 4.464 2.609 -11.240 1.00 87.00 84 THR A C 1
ATOM 632 O O . THR A 1 84 ? 3.617 3.416 -10.847 1.00 87.00 84 THR A O 1
ATOM 635 N N . GLY A 1 85 ? 5.466 2.196 -10.460 1.00 86.88 85 GLY A N 1
ATOM 636 C CA . GLY A 1 85 ? 5.657 2.661 -9.087 1.00 86.88 85 GLY A CA 1
ATOM 637 C C . GLY A 1 85 ? 6.044 4.136 -9.011 1.00 86.88 85 GLY A C 1
ATOM 638 O O . GLY A 1 85 ? 5.479 4.883 -8.210 1.00 86.88 85 GLY A O 1
ATOM 639 N N . GLN A 1 86 ? 6.914 4.597 -9.914 1.00 89.75 86 GLN A N 1
ATOM 640 C CA . GLN A 1 86 ? 7.273 6.016 -10.026 1.00 89.75 86 GLN A CA 1
ATOM 641 C C . GLN A 1 86 ? 6.071 6.893 -10.404 1.00 89.75 86 GLN A C 1
ATOM 643 O O . GLN A 1 86 ? 5.895 7.980 -9.846 1.00 89.75 86 GLN A O 1
ATOM 648 N N . ASN A 1 87 ? 5.213 6.421 -11.313 1.00 89.12 87 ASN A N 1
ATOM 649 C CA . ASN A 1 87 ? 3.978 7.111 -11.684 1.00 89.12 87 ASN A CA 1
ATOM 650 C C . ASN A 1 87 ? 3.011 7.232 -10.495 1.00 89.12 87 ASN A C 1
ATOM 652 O O . ASN A 1 87 ? 2.497 8.322 -10.231 1.00 89.12 87 ASN A O 1
ATOM 656 N N . LEU A 1 88 ? 2.814 6.153 -9.731 1.00 86.25 88 LEU A N 1
ATOM 657 C CA . LEU A 1 88 ? 2.012 6.170 -8.501 1.00 86.25 88 LEU A CA 1
ATOM 658 C C . LEU A 1 88 ? 2.578 7.134 -7.460 1.00 86.25 88 LEU A C 1
ATOM 660 O O . LEU A 1 88 ? 1.830 7.937 -6.900 1.00 86.25 88 LEU A O 1
ATOM 664 N N . TYR A 1 89 ? 3.892 7.107 -7.238 1.00 87.44 89 TYR A N 1
ATOM 665 C CA . TYR A 1 89 ? 4.552 8.051 -6.344 1.00 87.44 89 TYR A CA 1
ATOM 666 C C . TYR A 1 89 ? 4.269 9.493 -6.771 1.00 87.44 89 TYR A C 1
ATOM 668 O O . TYR A 1 89 ? 3.744 10.275 -5.987 1.00 87.44 89 TYR A O 1
ATOM 676 N N . ARG A 1 90 ? 4.486 9.839 -8.042 1.00 87.88 90 ARG A N 1
ATOM 677 C CA . ARG A 1 90 ? 4.195 11.184 -8.567 1.00 87.88 90 ARG A CA 1
ATOM 678 C C . ARG A 1 90 ? 2.732 11.597 -8.401 1.00 87.88 90 ARG A C 1
ATOM 680 O O . ARG A 1 90 ? 2.452 12.757 -8.115 1.00 87.88 90 ARG A O 1
ATOM 687 N N . GLN A 1 91 ? 1.800 10.662 -8.568 1.00 85.69 91 GLN A N 1
ATOM 688 C CA . GLN A 1 91 ? 0.366 10.938 -8.497 1.00 85.69 91 GLN A CA 1
ATOM 689 C C . GLN A 1 91 ? -0.157 11.095 -7.057 1.00 85.69 91 GLN A C 1
ATOM 691 O O . GLN A 1 91 ? -1.167 11.776 -6.835 1.00 85.69 91 GLN A O 1
ATOM 696 N N . TYR A 1 92 ? 0.494 10.457 -6.080 1.00 84.50 92 TYR A N 1
ATOM 697 C CA . TYR A 1 92 ? -0.021 10.348 -4.713 1.00 84.50 92 TYR A CA 1
ATOM 698 C C . TYR A 1 92 ? 0.889 10.938 -3.625 1.00 84.50 92 TYR A C 1
ATOM 700 O O . TYR A 1 92 ? 0.360 11.269 -2.567 1.00 84.50 92 TYR A O 1
ATOM 708 N N . ALA A 1 93 ? 2.182 11.179 -3.874 1.00 78.69 93 ALA A N 1
ATOM 709 C CA . ALA A 1 93 ? 3.140 11.707 -2.888 1.00 78.69 93 ALA A CA 1
ATOM 710 C C . ALA A 1 93 ? 2.805 13.114 -2.353 1.00 78.69 93 ALA A C 1
ATOM 712 O O . ALA A 1 93 ? 3.340 13.529 -1.332 1.00 78.69 93 ALA A O 1
ATOM 713 N N . GLY A 1 94 ? 1.906 13.853 -3.012 1.00 75.00 94 GLY A N 1
ATOM 714 C CA . GLY A 1 94 ? 1.436 15.169 -2.560 1.00 75.00 94 GLY A CA 1
ATOM 715 C C . GLY A 1 94 ? 0.072 15.167 -1.860 1.00 75.00 94 GLY A C 1
ATOM 716 O O . GLY A 1 94 ? -0.427 16.231 -1.495 1.00 75.00 94 GLY A O 1
ATOM 717 N N . LYS A 1 95 ? -0.590 14.012 -1.708 1.00 82.56 95 LYS A N 1
ATOM 718 C CA . LYS A 1 95 ? -1.942 13.949 -1.132 1.00 82.56 95 LYS A CA 1
ATOM 719 C C . LYS A 1 95 ? -1.872 13.774 0.383 1.00 82.56 95 LYS A C 1
ATOM 721 O O . LYS A 1 95 ? -1.303 12.813 0.877 1.00 82.56 95 LYS A O 1
ATOM 726 N N . LYS A 1 96 ? -2.561 14.658 1.113 1.00 70.25 96 LYS A N 1
ATOM 727 C CA . LYS A 1 96 ? -2.519 14.784 2.585 1.00 70.25 96 LYS A CA 1
ATOM 728 C C . LYS A 1 96 ? -2.884 13.512 3.382 1.00 70.25 96 LYS A C 1
ATOM 730 O O . LYS A 1 96 ? -2.601 13.458 4.566 1.00 70.25 96 LYS A O 1
ATOM 735 N N . ASN A 1 97 ? -3.470 12.498 2.739 1.00 79.62 97 ASN A N 1
ATOM 736 C CA . ASN A 1 97 ? -3.888 11.227 3.353 1.00 79.62 97 ASN A CA 1
ATOM 737 C C . ASN A 1 97 ? -3.361 10.000 2.588 1.00 79.62 97 ASN A C 1
ATOM 739 O O . ASN A 1 97 ? -4.028 8.967 2.524 1.00 79.62 97 ASN A O 1
ATOM 743 N N . LYS A 1 98 ? -2.233 10.143 1.888 1.00 83.12 98 LYS A N 1
ATOM 744 C CA . LYS A 1 98 ? -1.644 9.072 1.086 1.00 83.12 98 LYS A CA 1
ATOM 745 C C . LYS A 1 98 ? -0.143 9.038 1.320 1.00 83.12 98 LYS A C 1
ATOM 747 O O . LYS A 1 98 ? 0.537 10.041 1.135 1.00 83.12 98 LYS A O 1
ATOM 752 N N . MET A 1 99 ? 0.359 7.870 1.687 1.00 83.81 99 MET A N 1
ATOM 753 C CA . MET A 1 99 ? 1.779 7.582 1.793 1.00 83.81 99 MET A CA 1
ATOM 754 C C . MET A 1 99 ? 2.122 6.522 0.758 1.00 83.81 99 MET A C 1
ATOM 756 O O . MET A 1 99 ? 1.607 5.405 0.803 1.00 83.81 99 MET A O 1
ATOM 760 N N . VAL A 1 100 ? 2.967 6.901 -0.196 1.00 86.56 100 VAL A N 1
ATOM 761 C CA . VAL A 1 100 ? 3.553 5.957 -1.144 1.00 86.56 100 VAL A CA 1
ATOM 762 C C . VAL A 1 100 ? 4.906 5.545 -0.587 1.00 86.56 100 VAL A C 1
ATOM 764 O O . VAL A 1 100 ? 5.759 6.400 -0.356 1.00 86.56 100 VAL A O 1
ATOM 767 N N . LEU A 1 101 ? 5.064 4.254 -0.332 1.00 86.56 101 LEU A N 1
ATOM 768 C CA . LEU A 1 101 ? 6.238 3.658 0.288 1.00 86.56 101 LEU A CA 1
ATOM 769 C C . LEU A 1 101 ? 6.880 2.664 -0.673 1.00 86.56 101 LEU A C 1
ATOM 771 O O . LEU A 1 101 ? 6.206 2.061 -1.511 1.00 86.56 101 LEU A O 1
ATOM 775 N N . ASP A 1 102 ? 8.186 2.488 -0.516 1.00 85.31 102 ASP A N 1
ATOM 776 C CA . ASP A 1 102 ? 8.908 1.395 -1.153 1.00 85.31 102 ASP A CA 1
ATOM 777 C C . ASP A 1 102 ? 8.485 0.057 -0.532 1.00 85.31 102 ASP A C 1
ATOM 779 O O . ASP A 1 102 ? 8.339 -0.050 0.687 1.00 85.31 102 ASP A O 1
ATOM 783 N N . ALA A 1 103 ? 8.311 -0.970 -1.360 1.00 79.44 103 ALA A N 1
ATOM 784 C CA . ALA A 1 103 ? 7.958 -2.313 -0.910 1.00 79.44 103 ALA A CA 1
ATOM 785 C C . ALA A 1 103 ? 8.978 -2.901 0.081 1.00 79.44 103 ALA A C 1
ATOM 787 O O . ALA A 1 103 ? 8.592 -3.650 0.978 1.00 79.44 103 ALA A O 1
ATOM 788 N N . ARG A 1 104 ? 10.258 -2.507 -0.011 1.00 77.81 104 ARG A N 1
ATOM 789 C CA . ARG A 1 104 ? 11.302 -2.941 0.935 1.00 77.81 104 ARG A CA 1
ATOM 790 C C . ARG A 1 104 ? 11.145 -2.363 2.337 1.00 77.81 104 ARG A C 1
ATOM 792 O O . ARG A 1 104 ? 11.818 -2.832 3.241 1.00 77.81 104 ARG A O 1
ATOM 799 N N . TRP A 1 105 ? 10.263 -1.386 2.550 1.00 70.25 105 TRP A N 1
ATOM 800 C CA . TRP A 1 105 ? 9.954 -0.889 3.896 1.00 70.25 105 TRP A CA 1
ATOM 801 C C . TRP A 1 105 ? 9.360 -1.976 4.807 1.00 70.25 105 TRP A C 1
ATOM 803 O O . TRP A 1 105 ? 9.396 -1.854 6.026 1.00 70.25 105 TRP A O 1
ATOM 813 N N . VAL A 1 106 ? 8.803 -3.031 4.210 1.00 62.91 106 VAL A N 1
ATOM 814 C CA . VAL A 1 106 ? 8.169 -4.151 4.912 1.00 62.91 106 VAL A CA 1
ATOM 815 C C . VAL A 1 106 ? 9.185 -5.247 5.296 1.00 62.91 106 VAL A C 1
ATOM 817 O O . VAL A 1 106 ? 8.841 -6.124 6.081 1.00 62.91 106 VAL A O 1
ATOM 820 N N . HIS A 1 107 ? 10.414 -5.212 4.763 1.00 58.81 107 HIS A N 1
ATOM 821 C CA . HIS A 1 107 ? 11.446 -6.243 4.945 1.00 58.81 107 HIS A CA 1
ATOM 822 C C . HIS A 1 107 ? 12.381 -6.006 6.136 1.00 58.81 107 HIS A C 1
ATOM 824 O O . HIS A 1 107 ? 12.678 -4.832 6.449 1.00 58.81 107 HIS A O 1
#

pLDDT: mean 73.7, std 15.41, range [45.47, 91.06]

Organism: NCBI:txid135208

Solvent-accessible surface area (backbone atoms only — not comparable to full-atom values): 6618 Å² total; per-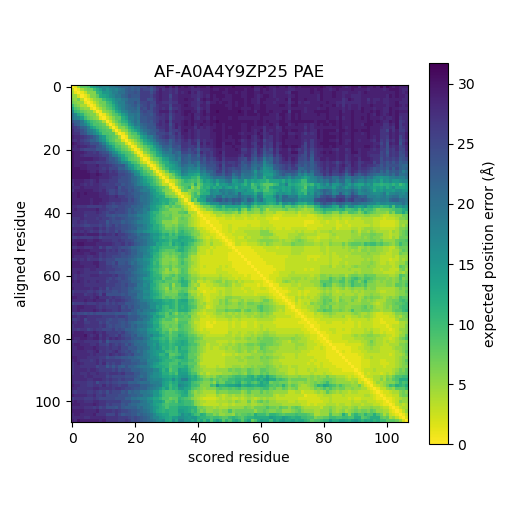residue (Å²): 140,80,84,82,80,82,80,81,82,71,80,79,74,75,83,71,65,77,81,62,78,80,70,59,75,80,60,80,75,41,77,27,33,44,94,87,73,69,48,53,37,43,30,14,68,42,90,84,26,81,63,44,67,60,54,53,50,50,41,46,75,31,50,19,42,80,40,98,50,68,85,87,25,45,36,34,32,23,30,73,90,40,71,69,27,44,50,50,36,72,74,34,62,82,42,98,69,38,45,61,41,54,55,68,76,80,107

Nearest PDB structures (foldseek):
  7scz-assembly1_K  TM=7.684E-01  e=7.663E-02  Homo sapiens
  2cok-assembly1_A  TM=7.121E-01  e=1.148E-01  Homo sapiens
  7oz0-assembly1_A  TM=6.229E-01  e=8.768E-02  Homo sapiens
  8xhk-assembly3_F  TM=5.123E-01  e=5.708E+00  Streptomyces albogriseolus 1-36
  8xhk-assembly1_A  TM=5.153E-01  e=8.550E+00  Streptomyces albogriseolus 1-36

Foldseek 3Di:
DDDDDDDDDDPPPPPPDPVPVPVVPPLLQAPQADPPPRDGAEEEEDPPADPSVVLCVLSVNSRHHYDPDQPPGQYYEDACVDPVLVVVCVVFVPPPRHDYDHSVVSD

Mean predicted aligned error: 14.49 Å

InterPro domains:
  IPR036420 BRCT domain superfamily [SSF52113] (50-107)

Secondary structure (DSSP, 8-state):
--PPPPPP-------------------TT-TTB-TTT-PBPEEEE-TT-TTHHHHHHHHHHTT-EEES-SSS-SEEEE-TTSHHHHHHHHHHTT-TT-EEEEGGGG-

Sequence (107 aa):
MAPPLPPPRAPQTTNTLPDAPSDGPQSHGTLFLEPMMGTPLAVYVHKDVDDRDTVVDLIQRHGGIVSPGYSGVTYILVDPHKETGQNLYRQYAGKKNKMVLDARWVH

Radius of gyration: 24.58 Å; Cα contacts (8 Å, |Δi|>4): 141; chains: 1; bounding box: 32×60×74 Å